Protein AF-A0A840WLD2-F1 (afdb_monomer_lite)

Secondary structure (DSSP, 8-state):
-------GGG-SSPPPPSSHHHHHHHHHHH-STTHHHHHHHHHHHHHHHHHTT-THHHHHHHHHHHHHHHHHTSHHHHHHHHHHHHHHHHS-TTTGGGS-------------------------------------------------

Organism: NCBI:txid179819

pLDDT: mean 74.86, std 21.76, range [37.03, 98.06]

Radius of gyration: 31.03 Å; chains: 1; bounding box: 59×83×50 Å

Sequence (148 aa):
MTLPIIDDADAVIPPPAQRLPELRQAVATVAPSPLSEFFEEIRIAFSRAGEEDSVAAIRVLYRKWAVTVAIERRPATAHQLREAERAVNDEDPVSAVRRSEPPERSCEPRTGRPGVSERHGKHGFDDLPGGLPEEVLPALGTAVTPGG

Foldseek 3Di:
DDDPPPDCVQFQDPQFDLDDVRLLVLCCVQPVPCSVVLVVQVVVLVVVCVVVVHNVSVVVSSVVSSVVSVQSSRVVSVVVVVVVVCVVVVPPPVVVVPVDDDPDPPPDDPDDDDDDDDDDDDDDPDDDDDDDDDDDDDDDDDDDDDDD

Structure (mmCIF, N/CA/C/O backbone):
data_AF-A0A840WLD2-F1
#
_entry.id   AF-A0A840WLD2-F1
#
loop_
_atom_site.group_PDB
_atom_site.id
_atom_site.type_symbol
_atom_site.label_atom_id
_atom_site.label_alt_id
_atom_site.label_comp_id
_atom_site.label_asym_id
_atom_site.label_entity_id
_atom_site.label_seq_id
_atom_site.pdbx_PDB_ins_code
_atom_site.Cartn_x
_atom_site.Cartn_y
_atom_site.Cartn_z
_atom_site.occupancy
_atom_site.B_iso_or_equiv
_atom_site.auth_seq_id
_atom_site.auth_comp_id
_atom_site.auth_asym_id
_atom_site.auth_atom_id
_atom_site.pdbx_PDB_model_num
ATOM 1 N N . MET A 1 1 ? 1.111 12.982 -26.003 1.00 47.56 1 MET A N 1
ATOM 2 C CA . MET A 1 1 ? 1.701 12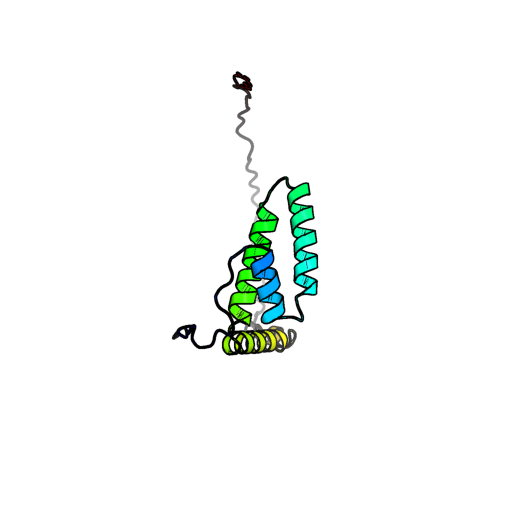.114 -24.966 1.00 47.56 1 MET A CA 1
ATOM 3 C C . MET A 1 1 ? 0.845 10.865 -24.887 1.00 47.56 1 MET A C 1
ATOM 5 O O . MET A 1 1 ? -0.328 10.983 -24.561 1.00 47.56 1 MET A O 1
ATOM 9 N N . THR A 1 2 ? 1.379 9.714 -25.284 1.00 59.41 2 THR A N 1
ATOM 10 C CA . THR A 1 2 ? 0.677 8.432 -25.161 1.00 59.41 2 THR A CA 1
ATOM 11 C C . THR A 1 2 ? 0.903 7.933 -23.744 1.00 59.41 2 THR A C 1
ATOM 13 O O . THR A 1 2 ? 2.046 7.677 -23.375 1.00 59.41 2 THR A O 1
ATOM 16 N N . LEU A 1 3 ? -0.154 7.850 -22.936 1.00 57.47 3 LEU A N 1
ATOM 17 C CA . LEU A 1 3 ? -0.067 7.140 -21.664 1.00 57.47 3 LEU A CA 1
ATOM 18 C C . LEU A 1 3 ? 0.121 5.655 -22.002 1.00 57.47 3 LEU A C 1
ATOM 20 O O . LEU A 1 3 ? -0.695 5.126 -22.764 1.00 57.47 3 LEU A O 1
ATOM 24 N N . PRO A 1 4 ? 1.192 4.997 -21.527 1.00 61.66 4 PRO A N 1
ATOM 25 C CA . PRO A 1 4 ? 1.379 3.579 -21.783 1.00 61.66 4 PRO A CA 1
ATOM 26 C C . PRO A 1 4 ? 0.158 2.831 -21.249 1.00 61.66 4 PRO A C 1
ATOM 28 O O . PRO A 1 4 ? -0.281 3.060 -20.121 1.00 61.66 4 PRO A O 1
ATOM 31 N N . ILE A 1 5 ? -0.414 1.963 -22.083 1.00 62.53 5 ILE A N 1
ATOM 32 C CA . ILE A 1 5 ? -1.418 1.006 -21.628 1.00 62.53 5 ILE A CA 1
ATOM 33 C C . ILE A 1 5 ? -0.704 0.137 -20.594 1.00 62.53 5 ILE A C 1
ATOM 35 O O . ILE A 1 5 ? 0.264 -0.545 -20.922 1.00 62.53 5 ILE A O 1
ATOM 39 N N . ILE A 1 6 ? -1.127 0.238 -19.335 1.00 64.31 6 ILE A N 1
ATOM 40 C CA . ILE A 1 6 ? -0.575 -0.563 -18.245 1.00 64.31 6 ILE A CA 1
ATOM 41 C C . ILE A 1 6 ? -1.103 -1.980 -18.450 1.00 64.31 6 ILE A C 1
ATOM 43 O O . ILE A 1 6 ? -2.249 -2.265 -18.105 1.00 64.31 6 ILE A O 1
ATOM 47 N N . ASP A 1 7 ? -0.295 -2.839 -19.066 1.00 62.25 7 ASP A N 1
ATOM 48 C CA . ASP A 1 7 ? -0.646 -4.241 -19.247 1.00 62.25 7 ASP A CA 1
ATOM 49 C C . ASP A 1 7 ? -0.593 -4.966 -17.890 1.00 62.25 7 ASP A C 1
ATOM 51 O O . ASP A 1 7 ? 0.316 -4.764 -17.077 1.00 62.25 7 ASP A O 1
ATOM 55 N N . ASP A 1 8 ? -1.599 -5.792 -17.613 1.00 69.44 8 ASP A N 1
ATOM 56 C CA . ASP A 1 8 ? -1.594 -6.688 -16.454 1.00 69.44 8 ASP A CA 1
ATOM 57 C C . ASP A 1 8 ? -0.727 -7.934 -16.708 1.00 69.44 8 ASP A C 1
ATOM 59 O O . ASP A 1 8 ? -0.428 -8.652 -15.756 1.00 69.44 8 ASP A O 1
ATOM 63 N N . ALA A 1 9 ? -0.271 -8.165 -17.946 1.00 74.75 9 ALA A N 1
ATOM 64 C CA . ALA A 1 9 ? 0.624 -9.269 -18.301 1.00 74.75 9 ALA A CA 1
ATOM 65 C C . ALA A 1 9 ? 1.940 -9.280 -17.499 1.00 74.75 9 ALA A C 1
ATOM 67 O O . ALA A 1 9 ? 2.455 -10.354 -17.194 1.00 74.75 9 ALA A O 1
ATOM 68 N N . ASP A 1 10 ? 2.443 -8.107 -17.101 1.00 82.31 10 ASP A N 1
ATOM 69 C CA . ASP A 1 10 ? 3.686 -7.970 -16.326 1.00 82.31 10 ASP A CA 1
ATOM 70 C C . ASP A 1 10 ? 3.467 -8.002 -14.799 1.00 82.31 10 ASP A C 1
ATOM 72 O O . ASP A 1 10 ? 4.405 -7.786 -14.023 1.00 82.31 10 ASP A O 1
ATOM 76 N N . ALA A 1 11 ? 2.236 -8.232 -14.328 1.00 88.88 11 ALA A N 1
ATOM 77 C CA . ALA A 1 11 ? 1.941 -8.272 -12.900 1.00 88.88 11 ALA A CA 1
ATOM 78 C C . ALA A 1 11 ? 2.363 -9.611 -12.264 1.00 88.88 11 ALA A C 1
ATOM 80 O O . ALA A 1 11 ? 1.856 -10.672 -12.620 1.00 88.88 11 ALA A O 1
ATOM 81 N N . VAL A 1 12 ? 3.232 -9.567 -11.247 1.00 93.12 12 VAL A N 1
ATOM 82 C CA . VAL A 1 12 ? 3.737 -10.777 -10.559 1.00 93.12 12 VAL A CA 1
ATOM 83 C C . VAL A 1 12 ? 2.724 -11.416 -9.604 1.00 93.12 12 VAL A C 1
ATOM 85 O O . VAL A 1 12 ? 2.840 -12.592 -9.269 1.00 93.12 12 VAL A O 1
ATOM 88 N N . ILE A 1 13 ? 1.729 -10.648 -9.153 1.00 93.56 13 ILE A N 1
ATOM 89 C CA . ILE A 1 13 ? 0.604 -11.120 -8.337 1.00 93.56 13 ILE A CA 1
ATOM 90 C C . ILE A 1 13 ? -0.699 -10.464 -8.812 1.00 93.56 13 ILE A C 1
ATOM 92 O O . ILE A 1 13 ? -0.666 -9.329 -9.308 1.00 93.56 13 ILE A O 1
ATOM 96 N N . PRO A 1 14 ? -1.861 -11.118 -8.623 1.00 92.38 14 PRO A N 1
ATOM 97 C CA . PRO A 1 14 ? -3.144 -10.480 -8.881 1.00 92.38 14 PRO A CA 1
ATOM 98 C C . PRO A 1 14 ? -3.369 -9.276 -7.947 1.00 92.38 14 PRO A C 1
ATOM 100 O O . PRO A 1 14 ? -2.741 -9.174 -6.888 1.00 92.38 14 PRO A O 1
ATOM 103 N N . PRO A 1 15 ? -4.295 -8.364 -8.297 1.00 92.25 15 PRO A N 1
ATOM 104 C CA . PRO A 1 15 ? -4.720 -7.304 -7.392 1.00 92.25 15 PRO A CA 1
ATOM 105 C C . PRO A 1 15 ? -5.170 -7.865 -6.035 1.00 92.25 15 PRO A C 1
ATOM 107 O O . PRO A 1 15 ? -6.105 -8.670 -6.000 1.00 92.25 15 PRO A O 1
ATOM 110 N N . PRO A 1 16 ? -4.554 -7.450 -4.911 1.00 92.06 16 PRO A N 1
ATOM 111 C CA . PRO A 1 16 ? -5.006 -7.892 -3.602 1.00 92.06 16 PRO A CA 1
ATOM 112 C C . PRO A 1 16 ? -6.323 -7.208 -3.228 1.00 92.06 16 PRO A C 1
ATOM 114 O O . PRO A 1 16 ? -6.603 -6.075 -3.632 1.00 92.06 16 PRO A O 1
ATOM 117 N N . ALA A 1 17 ? -7.108 -7.866 -2.376 1.00 92.75 17 ALA A N 1
ATOM 118 C CA . ALA A 1 17 ? -8.199 -7.189 -1.690 1.00 92.75 17 ALA A CA 1
ATOM 119 C C . ALA A 1 17 ? -7.628 -6.106 -0.758 1.00 92.75 17 ALA A C 1
ATOM 121 O O . ALA A 1 17 ? -6.597 -6.309 -0.120 1.00 92.75 17 ALA A O 1
ATOM 122 N N . GLN A 1 18 ? -8.321 -4.972 -0.625 1.00 91.31 18 GLN A N 1
ATOM 123 C CA . GLN A 1 18 ? -7.932 -3.888 0.289 1.00 91.31 18 GLN A CA 1
ATOM 124 C C . GLN A 1 18 ? -8.337 -4.209 1.736 1.00 91.31 18 GLN A C 1
ATOM 126 O O . GLN A 1 18 ? -9.139 -3.517 2.360 1.00 91.31 18 GLN A O 1
ATOM 131 N N . ARG A 1 19 ? -7.810 -5.323 2.241 1.00 91.00 19 ARG A N 1
ATOM 132 C CA . ARG A 1 19 ? -8.003 -5.851 3.589 1.00 91.00 19 ARG A CA 1
ATOM 133 C C . ARG A 1 19 ? -6.632 -6.197 4.165 1.00 91.00 19 ARG A C 1
ATOM 135 O O . ARG A 1 19 ? -5.701 -6.518 3.430 1.00 91.00 19 ARG A O 1
ATOM 142 N N . LEU A 1 20 ? -6.502 -6.085 5.485 1.00 91.94 20 LEU A N 1
ATOM 143 C CA . LEU A 1 20 ? -5.209 -6.165 6.164 1.00 91.94 20 LEU A CA 1
ATOM 144 C C . LEU A 1 20 ? -4.393 -7.437 5.848 1.00 91.94 20 LEU A C 1
ATOM 146 O O . LEU A 1 20 ? -3.221 -7.287 5.497 1.00 91.94 20 LEU A O 1
ATOM 150 N N . PRO A 1 21 ? -4.939 -8.668 5.958 1.00 94.75 21 PRO A N 1
ATOM 151 C CA . PRO A 1 21 ? -4.125 -9.860 5.743 1.00 94.75 21 PRO A CA 1
ATOM 152 C C . PRO A 1 21 ? -3.678 -10.005 4.283 1.00 94.75 21 PRO A C 1
ATOM 154 O O . PRO A 1 21 ? -2.519 -10.347 4.046 1.00 94.75 21 PRO A O 1
ATOM 157 N N . GLU A 1 22 ? -4.541 -9.678 3.319 1.00 95.81 22 GLU A N 1
ATOM 158 C CA . GLU A 1 22 ? -4.220 -9.713 1.889 1.00 95.81 22 GLU A CA 1
ATOM 159 C C . GLU A 1 22 ? -3.176 -8.663 1.511 1.00 95.81 22 GLU A C 1
ATOM 161 O O . GLU A 1 22 ? -2.220 -8.981 0.808 1.00 95.81 22 GLU A O 1
ATOM 166 N N . LEU A 1 23 ? -3.313 -7.430 2.011 1.00 95.56 23 LEU A N 1
ATOM 167 C CA . LEU A 1 23 ? -2.323 -6.376 1.781 1.00 95.56 23 LEU A CA 1
ATOM 168 C C . LEU A 1 23 ? -0.972 -6.744 2.390 1.00 95.56 23 LEU A C 1
ATOM 170 O O . LEU A 1 23 ? 0.044 -6.620 1.716 1.00 95.56 23 LEU A O 1
ATOM 174 N N . ARG A 1 24 ? -0.948 -7.265 3.622 1.00 95.94 24 ARG A N 1
ATOM 175 C CA . ARG A 1 24 ? 0.293 -7.705 4.275 1.00 95.94 24 ARG A CA 1
ATOM 176 C C . ARG A 1 24 ? 1.011 -8.778 3.461 1.00 95.94 24 ARG A C 1
ATOM 178 O O . ARG A 1 24 ? 2.220 -8.695 3.265 1.00 95.94 24 ARG A O 1
ATOM 185 N N . GLN A 1 25 ? 0.272 -9.787 3.002 1.00 96.50 25 GLN A N 1
ATOM 186 C CA . GLN A 1 25 ? 0.831 -10.857 2.180 1.00 96.50 25 GLN A CA 1
ATOM 187 C C . GLN A 1 25 ? 1.357 -10.316 0.849 1.00 96.50 25 GLN A C 1
ATOM 189 O O . GLN A 1 25 ? 2.451 -10.687 0.425 1.00 96.50 25 GLN A O 1
ATOM 194 N N . ALA A 1 26 ? 0.607 -9.420 0.208 1.00 96.75 26 ALA A N 1
ATOM 195 C CA . ALA A 1 26 ? 1.019 -8.812 -1.044 1.00 96.75 26 ALA A CA 1
ATOM 196 C C . ALA A 1 26 ? 2.302 -7.985 -0.875 1.00 96.75 26 ALA A C 1
ATOM 198 O O . ALA A 1 26 ? 3.244 -8.199 -1.631 1.00 96.75 26 ALA A O 1
ATOM 199 N N . VAL A 1 27 ? 2.388 -7.133 0.156 1.00 95.88 27 VAL A N 1
ATOM 200 C CA . VAL A 1 27 ? 3.599 -6.355 0.483 1.00 95.88 27 VAL A CA 1
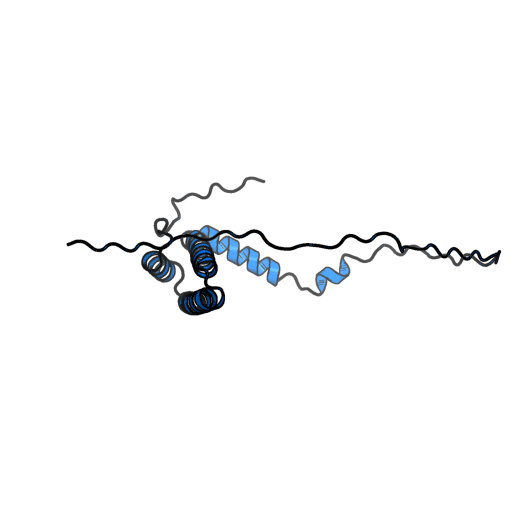ATOM 201 C C . VAL A 1 27 ? 4.789 -7.280 0.725 1.00 95.88 27 VAL A C 1
ATOM 203 O O . VAL A 1 27 ? 5.831 -7.094 0.109 1.00 95.88 27 VAL A O 1
ATOM 206 N N . ALA A 1 28 ? 4.625 -8.332 1.531 1.00 96.06 28 ALA A N 1
ATOM 207 C CA . ALA A 1 28 ? 5.690 -9.307 1.772 1.00 96.06 28 ALA A CA 1
ATOM 208 C C . ALA A 1 28 ? 6.171 -10.015 0.489 1.00 96.06 28 ALA A C 1
ATOM 210 O O . ALA A 1 28 ? 7.316 -10.454 0.430 1.00 96.06 28 ALA A O 1
ATOM 211 N N . THR A 1 29 ? 5.307 -10.118 -0.526 1.00 95.38 29 THR A N 1
ATOM 212 C CA . THR A 1 29 ? 5.619 -10.771 -1.803 1.00 95.38 29 THR A CA 1
ATOM 213 C C . THR A 1 29 ? 6.319 -9.827 -2.781 1.00 95.38 29 THR A C 1
ATOM 215 O O . THR A 1 29 ? 7.302 -10.222 -3.398 1.00 95.38 29 THR A O 1
ATOM 218 N N . VAL A 1 30 ? 5.825 -8.593 -2.941 1.00 94.31 30 VAL A N 1
ATOM 219 C CA . VAL A 1 30 ? 6.311 -7.670 -3.988 1.00 94.31 30 VAL A CA 1
ATOM 220 C C . VAL A 1 30 ? 7.377 -6.696 -3.498 1.00 94.31 30 VAL A C 1
ATOM 222 O O . VAL A 1 30 ? 8.206 -6.253 -4.283 1.00 94.31 30 VAL A O 1
ATOM 225 N N . ALA A 1 31 ? 7.372 -6.356 -2.209 1.00 88.12 31 ALA A N 1
ATOM 226 C CA . ALA A 1 31 ? 8.242 -5.337 -1.637 1.00 88.12 31 ALA A CA 1
ATOM 227 C C . ALA A 1 31 ? 8.563 -5.667 -0.165 1.00 88.12 31 ALA A C 1
ATOM 229 O O . ALA A 1 31 ? 7.993 -5.073 0.752 1.00 88.12 31 ALA A O 1
ATOM 230 N N . PRO A 1 32 ? 9.493 -6.605 0.095 1.00 89.19 32 PRO A N 1
ATOM 231 C CA . PRO A 1 32 ? 9.812 -7.022 1.460 1.00 89.19 32 PRO A CA 1
ATOM 232 C C . PRO A 1 32 ? 10.551 -5.942 2.266 1.00 89.19 32 PRO A C 1
ATOM 234 O O . PRO A 1 32 ? 10.413 -5.897 3.484 1.00 89.19 32 PRO A O 1
ATOM 237 N N . SER A 1 33 ? 11.308 -5.053 1.610 1.00 89.81 33 SER A N 1
ATOM 238 C CA . SER A 1 33 ? 12.040 -3.967 2.282 1.00 89.81 33 SER A CA 1
ATOM 239 C C . SER A 1 33 ? 11.124 -2.999 3.056 1.00 89.81 33 SER A C 1
ATOM 241 O O . SER A 1 33 ? 11.409 -2.743 4.224 1.00 89.81 33 SER A O 1
ATOM 243 N N . PRO A 1 34 ? 10.018 -2.483 2.482 1.00 89.56 34 PRO A N 1
ATOM 244 C CA . PRO A 1 34 ? 9.079 -1.615 3.203 1.00 89.56 34 PRO A CA 1
ATOM 245 C C . PRO A 1 34 ? 8.092 -2.363 4.125 1.00 89.56 34 PRO A C 1
ATOM 247 O O . PRO A 1 34 ? 7.176 -1.753 4.674 1.00 89.56 34 PRO A O 1
ATOM 250 N N . LEU A 1 35 ? 8.242 -3.676 4.345 1.00 93.06 35 LEU A N 1
ATOM 251 C CA . LEU A 1 35 ? 7.311 -4.435 5.191 1.00 93.06 35 LEU A CA 1
ATOM 252 C C . LEU A 1 35 ? 7.330 -3.979 6.662 1.00 93.06 35 LEU A C 1
ATOM 254 O O . LEU A 1 35 ? 6.298 -4.022 7.328 1.00 93.06 35 LEU A O 1
ATOM 258 N N . SER A 1 36 ? 8.474 -3.532 7.183 1.00 94.38 36 SER A N 1
ATOM 259 C CA . SER A 1 36 ? 8.555 -2.955 8.533 1.00 94.38 36 SER A CA 1
ATOM 260 C C . SER A 1 36 ? 7.817 -1.618 8.628 1.00 94.38 36 SER A C 1
ATOM 262 O O . SER A 1 36 ? 7.062 -1.406 9.575 1.00 94.38 36 SER A O 1
ATOM 264 N N . GLU A 1 37 ? 7.966 -0.754 7.619 1.00 96.31 37 GLU A N 1
ATOM 265 C CA . GLU A 1 37 ? 7.233 0.513 7.509 1.00 96.31 37 GLU A CA 1
ATOM 266 C C . GLU A 1 37 ? 5.720 0.268 7.501 1.00 96.31 37 GLU A C 1
ATOM 268 O O . GLU A 1 37 ? 4.986 0.931 8.229 1.00 96.31 37 GLU A O 1
ATOM 273 N N . PHE A 1 38 ? 5.250 -0.751 6.773 1.00 96.25 38 PHE A N 1
ATOM 274 C CA . PHE A 1 38 ? 3.839 -1.143 6.767 1.00 96.25 38 PHE A CA 1
ATOM 275 C C . PHE A 1 38 ? 3.290 -1.406 8.175 1.00 96.25 38 PHE A C 1
ATOM 277 O O . PHE A 1 38 ? 2.199 -0.941 8.510 1.00 96.25 38 PHE A O 1
ATOM 284 N N . PHE A 1 39 ? 4.037 -2.118 9.023 1.00 95.69 39 PHE A N 1
ATOM 285 C CA . PHE A 1 39 ? 3.609 -2.389 10.398 1.00 95.69 39 PHE A CA 1
ATOM 286 C C . PHE A 1 39 ? 3.617 -1.146 11.287 1.00 95.69 39 PHE A C 1
ATOM 288 O O . PHE A 1 39 ? 2.702 -0.977 12.098 1.00 95.69 39 PHE A O 1
ATOM 295 N N . GLU A 1 40 ? 4.593 -0.255 11.122 1.00 97.44 40 GLU A N 1
ATOM 296 C CA . GLU A 1 40 ? 4.602 1.008 11.861 1.00 97.44 40 GLU A CA 1
ATOM 297 C C . GLU A 1 40 ? 3.430 1.905 11.464 1.00 97.44 40 GLU A C 1
ATOM 299 O O . GLU A 1 40 ? 2.751 2.458 12.331 1.00 97.44 40 GLU A O 1
ATOM 304 N N . GLU A 1 41 ? 3.111 1.996 10.175 1.00 97.44 41 GLU A N 1
ATOM 305 C CA . GLU A 1 41 ? 1.977 2.800 9.724 1.00 97.44 41 GLU A CA 1
ATOM 306 C C . GLU A 1 41 ? 0.629 2.230 10.155 1.00 97.44 41 GLU A C 1
ATOM 308 O O . GLU A 1 41 ? -0.283 3.001 10.458 1.00 97.44 41 GLU A O 1
ATOM 313 N N . ILE A 1 42 ? 0.499 0.901 10.251 1.00 96.88 42 ILE A N 1
ATOM 314 C CA . ILE A 1 42 ? -0.65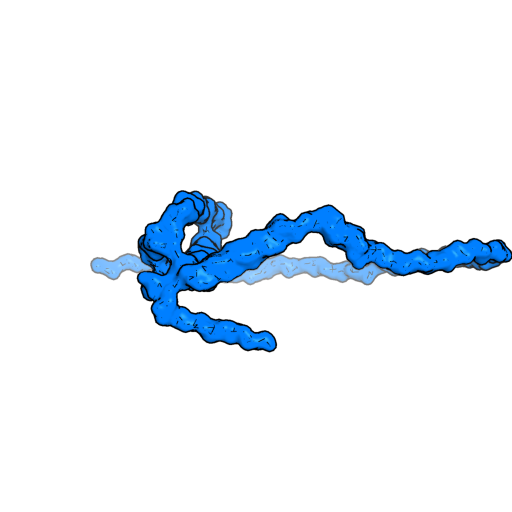9 0.273 10.898 1.00 96.88 42 ILE A CA 1
ATOM 315 C C . ILE A 1 42 ? -0.804 0.820 12.313 1.00 96.88 42 ILE A C 1
ATOM 317 O O . ILE A 1 42 ? -1.868 1.324 12.669 1.00 96.88 42 ILE A O 1
ATOM 321 N N . ARG A 1 43 ? 0.262 0.760 13.113 1.00 97.56 43 ARG A N 1
ATOM 322 C CA . ARG A 1 43 ? 0.229 1.201 14.509 1.00 97.56 43 ARG A CA 1
ATOM 323 C C . ARG A 1 43 ? -0.160 2.678 14.619 1.00 97.56 43 ARG A C 1
ATOM 325 O O . ARG A 1 43 ? -1.047 3.006 15.400 1.00 97.56 43 ARG A O 1
ATOM 332 N N . ILE A 1 44 ? 0.424 3.538 13.783 1.00 98.06 44 ILE A N 1
ATOM 333 C CA . ILE A 1 44 ? 0.095 4.971 13.716 1.00 98.06 44 ILE A CA 1
ATOM 334 C C . ILE A 1 44 ? -1.375 5.187 13.338 1.00 98.06 44 ILE A C 1
ATOM 336 O O . ILE A 1 44 ? -2.062 5.985 13.973 1.00 98.06 44 ILE A O 1
ATOM 340 N N . ALA A 1 45 ? -1.876 4.481 12.324 1.00 97.50 45 ALA A N 1
ATOM 341 C CA . ALA A 1 45 ? -3.255 4.625 11.872 1.00 97.50 45 ALA A CA 1
ATOM 342 C C . ALA A 1 45 ? -4.264 4.179 12.938 1.00 97.50 45 ALA A C 1
ATOM 344 O O . ALA A 1 45 ? -5.301 4.821 13.089 1.00 97.50 45 ALA A O 1
ATOM 345 N N . PHE A 1 46 ? -3.962 3.117 13.688 1.00 97.25 46 PHE A N 1
ATOM 346 C CA . PHE A 1 46 ? -4.798 2.669 14.803 1.00 97.25 46 PHE A CA 1
ATOM 347 C C . PHE A 1 46 ? -4.787 3.659 15.971 1.00 97.25 46 PHE A C 1
ATOM 349 O O . PHE A 1 46 ? -5.853 3.940 16.514 1.00 97.25 46 PHE A O 1
ATOM 356 N N . SER A 1 47 ? -3.629 4.225 16.327 1.00 98.06 47 SER A N 1
ATOM 357 C CA . SER A 1 47 ? -3.554 5.282 17.346 1.00 98.06 47 SER A CA 1
ATOM 358 C C . SER A 1 47 ? -4.398 6.495 16.955 1.00 98.06 47 SER A C 1
ATOM 360 O O . SER A 1 47 ? -5.270 6.894 17.721 1.00 98.06 47 SER A O 1
ATOM 362 N N . ARG A 1 48 ? -4.233 7.003 15.726 1.00 97.88 48 ARG A N 1
ATOM 363 C CA . ARG A 1 48 ? -5.034 8.128 15.215 1.00 97.88 48 ARG A CA 1
ATOM 364 C C . ARG A 1 48 ? -6.521 7.820 15.175 1.00 97.88 48 ARG A C 1
ATOM 366 O O . ARG A 1 48 ? -7.326 8.667 15.526 1.00 97.88 48 ARG A O 1
ATOM 373 N N . ALA A 1 49 ? -6.891 6.604 14.783 1.00 97.50 49 ALA A N 1
ATOM 374 C CA . ALA A 1 49 ? -8.292 6.215 14.757 1.00 97.50 49 ALA A CA 1
ATOM 375 C C . ALA A 1 49 ? -8.937 6.249 16.149 1.00 97.50 49 ALA A C 1
ATOM 377 O O . ALA A 1 49 ? -10.105 6.605 16.256 1.00 97.50 49 ALA A O 1
ATOM 378 N N . GLY A 1 50 ? -8.182 5.902 17.197 1.00 97.31 50 GLY A N 1
ATOM 379 C CA . GLY A 1 50 ? -8.634 6.034 18.582 1.00 97.31 50 GLY A CA 1
ATOM 380 C C . GLY A 1 50 ? -8.682 7.486 19.063 1.00 97.31 50 GLY A C 1
ATOM 381 O O . GLY A 1 50 ? -9.636 7.868 19.728 1.00 97.31 50 GLY A O 1
ATOM 382 N N . GLU A 1 51 ? -7.682 8.298 18.713 1.00 98.00 51 GLU A N 1
ATOM 383 C CA . GLU A 1 51 ? -7.614 9.723 19.079 1.00 98.00 51 GLU A CA 1
ATOM 384 C C . GLU A 1 51 ? -8.719 10.559 18.416 1.00 98.00 51 GLU A C 1
ATOM 386 O O . GLU A 1 51 ? -9.289 11.448 19.042 1.00 98.00 51 GLU A O 1
ATOM 391 N N . GLU A 1 52 ? -9.027 10.268 17.153 1.00 97.38 52 GLU A N 1
ATOM 392 C CA . GLU A 1 52 ? -10.009 10.988 16.336 1.00 97.38 52 GLU A CA 1
ATOM 393 C C . GLU A 1 52 ? -11.412 10.354 16.382 1.00 97.38 52 GLU A C 1
ATOM 395 O O . GLU A 1 52 ? -12.322 10.863 15.729 1.00 97.38 52 GLU A O 1
ATOM 400 N N . ASP A 1 53 ? -11.574 9.226 17.086 1.00 96.44 53 ASP A N 1
ATOM 401 C CA . ASP A 1 53 ? -12.771 8.365 17.067 1.00 96.44 53 ASP A CA 1
ATOM 402 C C . ASP A 1 53 ? -13.286 8.097 15.635 1.00 96.44 53 ASP A C 1
ATOM 404 O O . ASP A 1 53 ? -14.463 8.234 15.296 1.00 96.44 53 ASP A O 1
ATOM 408 N N . SER A 1 54 ? -12.357 7.777 14.729 1.00 97.12 54 SER A N 1
ATOM 409 C CA . SER A 1 54 ? -12.619 7.732 13.292 1.00 97.12 54 SER A CA 1
ATOM 410 C C . SER A 1 54 ? -11.794 6.675 12.572 1.00 97.12 54 SER A C 1
ATOM 412 O O . SER A 1 54 ? -10.571 6.623 12.640 1.00 97.12 54 SER A O 1
ATOM 414 N N . VAL A 1 55 ? -12.451 5.871 11.735 1.00 96.31 55 VAL A N 1
ATOM 415 C CA . VAL A 1 55 ? -11.772 4.865 10.896 1.00 96.31 55 VAL A CA 1
ATOM 416 C C . VAL A 1 55 ? -11.094 5.457 9.650 1.00 96.31 55 VAL A C 1
ATOM 418 O O . VAL A 1 55 ? -10.596 4.712 8.800 1.00 96.31 55 VAL A O 1
ATOM 421 N N . ALA A 1 56 ? -11.087 6.784 9.490 1.00 96.94 56 ALA A N 1
ATOM 422 C CA . ALA A 1 56 ? -10.532 7.454 8.316 1.00 96.94 56 ALA A CA 1
ATOM 423 C C . ALA A 1 56 ? -9.035 7.161 8.131 1.00 96.94 56 ALA A C 1
ATOM 425 O O . ALA A 1 56 ? -8.626 6.788 7.028 1.00 96.94 56 ALA A O 1
ATOM 426 N N . ALA A 1 57 ? -8.241 7.234 9.203 1.00 95.69 57 ALA A N 1
ATOM 427 C CA . ALA A 1 57 ? -6.803 6.959 9.162 1.00 95.69 57 ALA A CA 1
ATOM 428 C C . ALA A 1 57 ? -6.492 5.537 8.653 1.00 95.69 57 ALA A C 1
ATOM 430 O O . ALA A 1 57 ? -5.616 5.351 7.807 1.00 95.69 57 ALA A O 1
ATOM 431 N N . ILE A 1 58 ? -7.275 4.539 9.079 1.00 95.94 58 ILE A N 1
ATOM 432 C CA . ILE A 1 58 ? -7.140 3.142 8.631 1.00 95.94 58 ILE A CA 1
ATOM 433 C C . ILE A 1 58 ? -7.487 3.003 7.140 1.00 95.94 58 ILE A C 1
ATOM 435 O O . ILE A 1 58 ? -6.807 2.298 6.394 1.00 95.94 58 ILE A O 1
ATOM 439 N N . ARG A 1 59 ? -8.525 3.702 6.661 1.00 95.81 59 ARG A N 1
ATOM 440 C CA . ARG A 1 59 ? -8.890 3.684 5.233 1.00 95.81 59 ARG A CA 1
ATOM 441 C C . ARG A 1 59 ? -7.809 4.318 4.361 1.00 95.81 59 ARG A C 1
ATOM 443 O O . ARG A 1 59 ? -7.533 3.809 3.276 1.00 95.81 59 ARG A O 1
ATOM 450 N N . VAL A 1 60 ? -7.206 5.415 4.819 1.00 95.88 60 VAL A N 1
ATOM 451 C CA . VAL A 1 60 ? -6.096 6.081 4.120 1.00 95.88 60 VAL A CA 1
ATOM 452 C C . VAL A 1 60 ? -4.881 5.161 4.048 1.00 95.88 60 VAL A C 1
ATOM 454 O O . VAL A 1 60 ? -4.331 4.989 2.961 1.00 95.88 60 VAL A O 1
ATOM 457 N N . LEU A 1 61 ? -4.530 4.502 5.155 1.00 96.31 61 LEU A N 1
ATOM 458 C CA . LEU A 1 61 ? -3.473 3.492 5.198 1.00 96.31 61 LEU A CA 1
ATOM 459 C C . LEU A 1 61 ? -3.680 2.412 4.124 1.00 96.31 61 LEU A C 1
ATOM 461 O O . LEU A 1 61 ? -2.790 2.174 3.310 1.00 96.31 61 LEU A O 1
ATOM 465 N N . TYR A 1 62 ? -4.857 1.776 4.073 1.00 95.62 62 TYR A N 1
ATOM 466 C CA . TYR A 1 62 ? -5.110 0.710 3.094 1.00 95.62 62 TYR A CA 1
ATOM 467 C C . TYR A 1 62 ? -5.017 1.200 1.653 1.00 95.62 62 TYR A C 1
ATOM 469 O O . TYR A 1 62 ? -4.497 0.486 0.799 1.00 95.62 62 TYR A O 1
ATOM 477 N N . ARG A 1 63 ? -5.477 2.423 1.373 1.00 96.00 63 ARG A N 1
ATOM 478 C CA . ARG A 1 63 ? -5.361 3.021 0.037 1.00 96.00 63 ARG A CA 1
ATOM 479 C C . ARG A 1 63 ? -3.909 3.290 -0.337 1.00 96.00 63 ARG A C 1
ATOM 481 O O . ARG A 1 63 ? -3.520 2.921 -1.441 1.00 96.00 63 ARG A O 1
ATOM 488 N N . LYS A 1 64 ? -3.117 3.872 0.572 1.00 96.06 64 LYS A N 1
ATOM 489 C CA . LYS A 1 64 ? -1.681 4.115 0.359 1.00 96.06 64 LYS A CA 1
ATOM 490 C C . LYS A 1 64 ? -0.981 2.814 -0.033 1.00 96.06 64 LYS A C 1
ATOM 492 O O . LYS A 1 64 ? -0.385 2.732 -1.100 1.00 96.06 64 LYS A O 1
ATOM 497 N N . TRP A 1 65 ? -1.135 1.771 0.777 1.00 97.00 65 TRP A N 1
ATOM 498 C CA . TRP A 1 65 ? -0.455 0.498 0.536 1.00 97.00 65 TRP A CA 1
ATOM 499 C C . TRP A 1 65 ? -1.002 -0.278 -0.659 1.00 97.00 65 TRP A C 1
ATOM 501 O O . TRP A 1 65 ? -0.238 -0.955 -1.342 1.00 97.00 65 TRP A O 1
ATOM 511 N N . ALA A 1 66 ? -2.291 -0.145 -0.979 1.00 95.75 66 ALA A N 1
ATOM 512 C CA . ALA A 1 66 ? -2.835 -0.700 -2.213 1.00 95.75 66 ALA A CA 1
ATOM 513 C C . ALA A 1 66 ? -2.187 -0.074 -3.459 1.00 95.75 66 ALA A C 1
ATOM 515 O O . ALA A 1 66 ? -1.923 -0.793 -4.421 1.00 95.75 66 ALA A O 1
ATOM 516 N N . VAL A 1 67 ? -1.899 1.233 -3.439 1.00 95.25 67 VAL A N 1
ATOM 517 C CA . VAL A 1 67 ? -1.171 1.913 -4.523 1.00 95.25 67 VAL A CA 1
ATOM 518 C C . VAL A 1 67 ? 0.272 1.423 -4.593 1.00 95.25 67 VAL A C 1
ATOM 520 O O . VAL A 1 67 ? 0.712 1.031 -5.671 1.00 95.25 67 VAL A O 1
ATOM 523 N N . THR A 1 68 ? 0.976 1.356 -3.459 1.00 95.56 68 THR A N 1
ATOM 524 C CA . THR A 1 68 ? 2.347 0.822 -3.405 1.00 95.56 68 THR A CA 1
ATOM 525 C C . THR A 1 68 ? 2.415 -0.578 -4.009 1.00 95.56 68 THR A C 1
ATOM 527 O O . THR A 1 68 ? 3.224 -0.832 -4.895 1.00 95.56 68 THR A O 1
ATOM 530 N N . VAL A 1 69 ? 1.510 -1.479 -3.614 1.00 96.06 69 VAL A N 1
ATOM 531 C CA . VAL A 1 69 ? 1.448 -2.835 -4.177 1.00 96.06 69 VAL A CA 1
ATOM 532 C C . VAL A 1 69 ? 1.078 -2.823 -5.661 1.00 96.06 69 VAL A C 1
ATOM 534 O O . VAL A 1 69 ? 1.615 -3.618 -6.426 1.00 96.06 69 VAL A O 1
ATOM 537 N N . ALA A 1 70 ? 0.173 -1.947 -6.103 1.00 94.19 70 ALA A N 1
ATOM 538 C CA . ALA A 1 70 ? -0.197 -1.855 -7.515 1.00 94.19 70 ALA A CA 1
ATOM 539 C C . ALA A 1 70 ? 0.983 -1.442 -8.413 1.00 94.19 70 ALA A C 1
ATOM 541 O O . ALA A 1 70 ? 1.042 -1.884 -9.563 1.00 94.19 70 ALA A O 1
ATOM 542 N N . ILE A 1 71 ? 1.905 -0.632 -7.891 1.00 94.12 71 ILE A N 1
ATOM 543 C CA . ILE A 1 71 ? 3.147 -0.245 -8.569 1.00 94.12 71 ILE A CA 1
ATOM 544 C C . ILE A 1 71 ? 4.161 -1.389 -8.492 1.00 94.12 71 ILE A C 1
ATOM 546 O O . ILE A 1 71 ? 4.605 -1.880 -9.524 1.00 94.12 71 ILE A O 1
ATOM 550 N N . GLU A 1 72 ? 4.480 -1.860 -7.286 1.00 94.81 72 GLU A N 1
ATOM 551 C CA . GLU A 1 72 ? 5.540 -2.852 -7.050 1.00 94.81 72 GLU A CA 1
ATOM 552 C C . GLU A 1 72 ? 5.222 -4.227 -7.650 1.00 94.81 72 GLU A C 1
ATOM 554 O O . GLU A 1 72 ? 6.127 -4.946 -8.067 1.00 94.81 72 GLU A O 1
ATOM 559 N N . ARG A 1 73 ? 3.939 -4.590 -7.799 1.00 94.50 73 ARG A N 1
ATOM 560 C CA . ARG A 1 73 ? 3.568 -5.823 -8.511 1.00 94.50 73 ARG A CA 1
ATOM 561 C C . ARG A 1 73 ? 3.936 -5.789 -9.999 1.00 94.50 73 ARG A C 1
ATOM 563 O O . ARG A 1 73 ? 3.844 -6.829 -10.637 1.00 94.50 73 ARG A O 1
ATOM 570 N N . ARG A 1 74 ? 4.283 -4.625 -10.564 1.00 94.06 74 ARG A N 1
ATOM 571 C CA . ARG A 1 74 ? 4.684 -4.440 -11.967 1.00 94.06 74 ARG A CA 1
ATOM 572 C C . ARG A 1 74 ? 6.124 -3.922 -12.022 1.00 94.06 74 ARG A C 1
ATOM 574 O O . ARG A 1 74 ? 6.337 -2.709 -11.948 1.00 94.06 74 ARG A O 1
ATOM 581 N N . PRO A 1 75 ? 7.124 -4.806 -12.190 1.00 91.88 75 PRO A N 1
ATOM 582 C CA . PRO A 1 75 ? 8.534 -4.432 -12.088 1.00 91.88 75 PRO A CA 1
ATOM 583 C C . PRO A 1 75 ? 8.954 -3.297 -13.031 1.00 91.88 75 PRO A C 1
ATOM 585 O O . PRO A 1 75 ? 9.727 -2.429 -12.632 1.00 91.88 75 PRO A O 1
ATOM 588 N N . ALA A 1 76 ? 8.411 -3.254 -14.253 1.00 91.12 76 ALA A N 1
ATOM 589 C CA . ALA A 1 76 ? 8.690 -2.184 -15.212 1.00 91.12 76 ALA A CA 1
ATOM 590 C C . ALA A 1 76 ? 8.199 -0.811 -14.716 1.00 91.12 76 ALA A C 1
ATOM 592 O O . ALA A 1 76 ? 8.928 0.176 -14.798 1.00 91.12 76 ALA A O 1
ATOM 593 N N . THR A 1 77 ? 6.991 -0.748 -14.147 1.00 92.56 77 THR A N 1
ATOM 594 C CA . THR A 1 77 ? 6.440 0.482 -13.559 1.00 92.56 77 THR A CA 1
ATOM 595 C C . THR A 1 77 ? 7.237 0.913 -12.329 1.00 92.56 77 THR A C 1
ATOM 597 O O . THR A 1 77 ? 7.565 2.089 -12.196 1.00 92.56 77 THR A O 1
ATOM 600 N N . ALA A 1 78 ? 7.595 -0.030 -11.454 1.00 93.31 78 ALA A N 1
ATOM 601 C CA . ALA A 1 78 ? 8.419 0.253 -10.281 1.00 93.31 78 ALA A CA 1
ATOM 602 C C . ALA A 1 78 ? 9.815 0.779 -10.666 1.00 93.31 78 ALA A C 1
ATOM 604 O O . ALA A 1 78 ? 10.320 1.706 -10.036 1.00 93.31 78 ALA A O 1
ATOM 605 N N . HIS A 1 79 ? 10.426 0.237 -11.725 1.00 92.44 79 HIS A N 1
ATOM 606 C CA . HIS A 1 79 ? 11.702 0.727 -12.248 1.00 92.44 79 HIS A CA 1
ATOM 607 C C . HIS A 1 79 ? 11.597 2.167 -12.754 1.00 92.44 79 HIS A C 1
ATOM 609 O O . HIS A 1 79 ? 12.369 3.019 -12.324 1.00 92.44 79 HIS A O 1
ATOM 615 N N . GLN A 1 80 ? 10.604 2.451 -13.603 1.00 92.81 80 GLN A N 1
ATOM 616 C CA . GLN A 1 80 ? 10.374 3.795 -14.142 1.00 92.81 80 GLN A CA 1
ATOM 617 C C . GLN A 1 80 ? 10.125 4.824 -13.035 1.00 92.81 80 GLN A C 1
ATOM 619 O O . GLN A 1 80 ? 10.635 5.940 -13.112 1.00 92.81 80 GLN A O 1
ATOM 624 N N . LEU A 1 81 ? 9.379 4.451 -11.988 1.00 92.44 81 LEU A N 1
ATOM 625 C CA . LEU A 1 81 ? 9.175 5.315 -10.827 1.00 92.44 81 LEU A CA 1
ATOM 626 C C . LEU A 1 81 ? 10.504 5.635 -10.135 1.00 92.44 81 LEU A C 1
ATOM 628 O O . LEU A 1 81 ? 10.803 6.804 -9.920 1.00 92.44 81 LEU A O 1
ATOM 632 N N . ARG A 1 82 ? 11.329 4.622 -9.847 1.00 92.12 82 ARG A N 1
ATOM 633 C CA . ARG A 1 82 ? 12.631 4.821 -9.187 1.00 92.12 82 ARG A CA 1
ATOM 634 C C . ARG A 1 82 ? 13.591 5.654 -10.034 1.00 92.12 82 ARG A C 1
ATOM 636 O O . ARG A 1 82 ? 14.361 6.435 -9.484 1.00 92.12 82 ARG A O 1
ATOM 643 N N . GLU A 1 83 ? 13.567 5.504 -11.356 1.00 93.75 83 GLU A N 1
ATOM 644 C CA . GLU A 1 83 ? 14.339 6.355 -12.269 1.00 93.75 83 GLU A CA 1
ATOM 645 C C . GLU A 1 83 ? 13.869 7.810 -12.220 1.00 93.75 83 GLU A C 1
ATOM 647 O O . GLU A 1 83 ? 14.699 8.713 -12.121 1.00 93.75 83 GLU A O 1
ATOM 652 N N . ALA A 1 84 ? 12.555 8.046 -12.228 1.00 92.56 84 ALA A N 1
ATOM 653 C CA . ALA A 1 84 ? 11.990 9.386 -12.108 1.00 92.56 84 ALA A CA 1
ATOM 654 C C . ALA A 1 84 ? 12.302 10.026 -10.744 1.00 92.56 84 ALA A C 1
ATOM 656 O O . ALA A 1 84 ? 12.704 11.186 -10.686 1.00 92.56 84 ALA A O 1
ATOM 657 N N . GLU A 1 85 ? 12.172 9.272 -9.650 1.00 93.12 85 GLU A N 1
ATOM 658 C CA . GLU A 1 85 ? 12.524 9.720 -8.299 1.00 93.12 85 GLU A CA 1
ATOM 659 C C . GLU A 1 85 ? 14.011 10.069 -8.187 1.00 93.12 85 GLU A C 1
ATOM 661 O O . GLU A 1 85 ? 14.358 11.074 -7.568 1.00 93.12 85 GLU A O 1
ATOM 666 N N . ARG A 1 86 ? 14.901 9.281 -8.805 1.00 91.81 86 ARG A N 1
ATOM 667 C CA . ARG A 1 86 ? 16.331 9.615 -8.885 1.00 91.81 86 ARG A CA 1
ATOM 668 C C . ARG A 1 86 ? 16.559 10.889 -9.682 1.00 91.81 86 ARG A C 1
ATOM 670 O O . ARG A 1 86 ? 17.223 11.776 -9.175 1.00 91.81 86 ARG A O 1
ATOM 677 N N . ALA A 1 87 ? 15.951 11.030 -10.859 1.00 90.62 87 ALA A N 1
ATOM 678 C CA . ALA A 1 87 ? 16.110 12.224 -11.687 1.00 90.62 87 ALA A CA 1
ATOM 679 C C . ALA A 1 87 ? 15.671 13.516 -10.970 1.00 90.62 87 ALA A C 1
ATOM 681 O O . ALA A 1 87 ? 16.342 14.535 -11.098 1.00 90.62 87 ALA A O 1
ATOM 682 N N . VAL A 1 88 ? 14.585 13.471 -10.187 1.00 88.81 88 VAL A N 1
ATOM 683 C CA . VAL A 1 88 ? 14.127 14.611 -9.368 1.00 88.81 88 VAL A CA 1
ATOM 684 C C . VAL A 1 88 ? 15.090 14.911 -8.216 1.00 88.81 88 VAL A C 1
ATOM 686 O O . VAL A 1 88 ? 15.304 16.075 -7.894 1.00 88.81 88 VA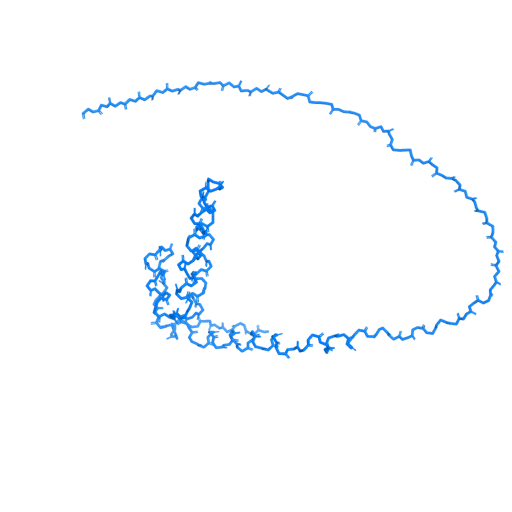L A O 1
ATOM 689 N N . ASN A 1 89 ? 15.666 13.882 -7.590 1.00 84.44 89 ASN A N 1
ATOM 690 C CA . ASN A 1 89 ? 16.618 14.060 -6.490 1.00 84.44 89 ASN A CA 1
ATOM 691 C C . ASN A 1 89 ? 18.036 14.438 -6.964 1.00 84.44 89 ASN A C 1
ATOM 693 O O . ASN A 1 89 ? 18.776 15.054 -6.200 1.00 84.44 89 ASN A O 1
ATOM 697 N N . ASP A 1 90 ? 18.406 14.084 -8.197 1.00 79.88 90 ASP A N 1
ATOM 698 C CA . ASP A 1 90 ? 19.707 14.376 -8.812 1.00 79.88 90 ASP A CA 1
ATOM 699 C C . ASP A 1 90 ? 19.771 15.793 -9.421 1.00 79.88 90 ASP A C 1
ATOM 701 O O . ASP A 1 90 ? 20.867 16.305 -9.668 1.00 79.88 90 ASP A O 1
ATOM 705 N N . GLU A 1 91 ? 18.632 16.460 -9.657 1.00 62.00 91 GLU A N 1
ATOM 706 C CA . GLU A 1 91 ? 18.609 17.866 -10.076 1.00 62.00 91 GLU A CA 1
ATOM 707 C C . GLU A 1 91 ? 19.058 18.756 -8.899 1.00 62.00 91 GLU A C 1
ATOM 709 O O . GLU A 1 91 ? 18.285 19.110 -8.012 1.00 62.00 91 GLU A O 1
ATOM 714 N N . ASP A 1 92 ? 20.357 19.080 -8.878 1.00 57.47 92 ASP A N 1
ATOM 715 C CA . ASP A 1 92 ? 21.018 19.901 -7.860 1.00 57.47 92 ASP A CA 1
ATOM 716 C C . ASP A 1 92 ? 20.197 21.172 -7.536 1.00 57.47 92 ASP A C 1
ATOM 718 O O . ASP A 1 92 ? 20.030 22.026 -8.423 1.00 57.47 92 ASP A O 1
ATOM 722 N N . PRO A 1 93 ? 19.737 21.371 -6.280 1.00 54.88 93 PRO A N 1
ATOM 723 C CA . PRO A 1 93 ? 18.974 22.556 -5.884 1.00 54.88 93 PRO A CA 1
ATOM 724 C C . PRO A 1 93 ? 19.746 23.874 -6.084 1.00 54.88 93 PRO A C 1
ATOM 726 O O . PRO A 1 93 ? 19.137 24.945 -6.110 1.00 54.88 93 PRO A O 1
ATOM 729 N N . VAL A 1 94 ? 21.070 23.832 -6.280 1.00 54.41 94 VAL A N 1
ATOM 730 C CA . VAL A 1 94 ? 21.908 25.005 -6.586 1.00 54.41 94 VAL A CA 1
ATOM 731 C C . VAL A 1 94 ? 21.827 25.419 -8.063 1.00 54.41 94 VAL A C 1
ATOM 733 O O . VAL A 1 94 ? 22.064 26.582 -8.401 1.00 54.41 94 VAL A O 1
ATOM 736 N N . SER A 1 95 ? 21.443 24.518 -8.967 1.00 50.72 95 SER A N 1
ATOM 737 C CA . SER A 1 95 ? 21.396 24.799 -10.408 1.00 50.72 95 SER A CA 1
ATOM 738 C C . SER A 1 95 ? 20.087 25.460 -10.872 1.00 50.72 95 SER A C 1
ATOM 740 O O . SER A 1 95 ? 20.082 26.171 -11.882 1.00 50.72 95 SER A O 1
ATOM 742 N N . ALA A 1 96 ? 19.006 25.351 -10.088 1.00 52.19 96 ALA A N 1
ATOM 743 C CA . ALA A 1 96 ? 17.735 26.039 -10.342 1.00 52.19 96 ALA A CA 1
ATOM 744 C C . ALA A 1 96 ? 17.787 27.557 -10.058 1.00 52.19 96 ALA A C 1
ATOM 746 O O . ALA A 1 96 ? 17.063 28.324 -10.693 1.00 52.19 96 ALA A O 1
ATOM 747 N N . VAL A 1 97 ? 18.693 28.021 -9.183 1.00 53.62 97 VAL A N 1
ATOM 748 C CA . VAL A 1 97 ? 18.859 29.453 -8.848 1.00 53.62 97 VAL A CA 1
ATOM 749 C C . VAL A 1 97 ? 19.425 30.290 -10.005 1.00 53.62 97 VAL A C 1
ATOM 751 O O . VAL A 1 97 ? 19.235 31.502 -10.026 1.00 53.62 97 VAL A O 1
ATOM 754 N N . ARG A 1 98 ? 20.067 29.680 -11.013 1.00 52.06 98 ARG A N 1
ATOM 755 C CA . ARG A 1 98 ? 20.626 30.421 -12.162 1.00 52.06 98 ARG A CA 1
ATOM 756 C C . ARG A 1 98 ? 19.671 30.613 -13.341 1.00 52.06 98 ARG A C 1
ATOM 758 O O . ARG A 1 98 ? 20.025 31.320 -14.278 1.00 52.06 98 ARG A O 1
ATOM 765 N N . ARG A 1 99 ? 18.478 30.006 -13.340 1.00 47.28 99 ARG A N 1
ATOM 766 C CA . ARG A 1 99 ? 17.540 30.123 -14.480 1.00 47.28 99 ARG A CA 1
ATOM 767 C C . ARG A 1 99 ? 16.539 31.277 -14.342 1.00 47.28 99 ARG A C 1
ATOM 769 O O . ARG A 1 99 ? 15.752 31.512 -15.253 1.00 47.28 99 ARG A O 1
ATOM 776 N N . SER A 1 100 ? 16.595 32.022 -13.243 1.00 48.56 100 SER A N 1
ATOM 777 C CA . SER A 1 100 ? 15.801 33.231 -13.023 1.00 48.56 100 SER A CA 1
ATOM 778 C C . SER A 1 100 ? 16.695 34.428 -12.700 1.00 48.56 100 SER A C 1
ATOM 780 O O . SER A 1 100 ? 16.536 35.053 -11.656 1.00 48.56 100 SER A O 1
ATOM 782 N N . GLU A 1 101 ? 17.633 34.763 -13.587 1.00 48.38 101 GLU A N 1
ATOM 783 C CA . GLU A 1 101 ? 18.044 36.163 -13.712 1.00 48.38 101 GLU A CA 1
ATOM 784 C C . GLU A 1 101 ? 17.011 36.861 -14.611 1.00 48.38 101 GLU A C 1
ATOM 786 O O . GLU A 1 101 ? 16.876 36.507 -15.787 1.00 48.38 101 GLU A O 1
ATOM 791 N N . PRO A 1 102 ? 16.224 37.820 -14.092 1.00 54.62 102 PRO A N 1
ATOM 792 C CA . PRO A 1 102 ? 15.488 38.725 -14.958 1.00 54.62 102 PRO A CA 1
ATOM 793 C C . PRO A 1 102 ? 16.525 39.531 -15.754 1.00 54.62 102 PRO A C 1
ATOM 795 O O . PRO A 1 102 ? 17.512 39.963 -15.156 1.00 54.62 102 PRO A O 1
ATOM 798 N N . PRO A 1 103 ? 16.338 39.777 -17.064 1.00 50.59 103 PRO A N 1
ATOM 799 C CA . PRO A 1 103 ? 17.265 40.624 -17.801 1.00 50.59 103 PRO A CA 1
ATOM 800 C C . PRO A 1 103 ? 17.331 41.989 -17.116 1.00 50.59 103 PRO A C 1
ATOM 802 O O . PRO A 1 103 ? 16.285 42.590 -16.848 1.00 50.59 103 PRO A O 1
ATOM 805 N N . GLU A 1 104 ? 18.549 42.445 -16.813 1.00 52.12 104 GLU A N 1
ATOM 806 C CA . GLU A 1 104 ? 18.825 43.749 -16.221 1.00 52.12 104 GLU A CA 1
ATOM 807 C C . GLU A 1 104 ? 18.051 44.833 -16.984 1.00 52.12 104 GLU A C 1
ATOM 809 O O . GLU A 1 104 ? 18.424 45.261 -18.079 1.00 52.12 104 GLU A O 1
ATOM 814 N N . ARG A 1 105 ? 16.929 45.294 -16.418 1.00 54.81 105 ARG A N 1
ATOM 815 C CA . ARG A 1 105 ? 16.350 46.563 -16.842 1.00 54.81 105 ARG A CA 1
ATOM 816 C C . ARG A 1 105 ? 17.287 47.631 -16.324 1.00 54.81 105 ARG A C 1
ATOM 818 O O . ARG A 1 105 ? 17.317 47.903 -15.128 1.00 54.81 105 ARG A O 1
ATOM 825 N N . SER A 1 106 ? 18.032 48.214 -17.255 1.00 43.00 106 SER A N 1
ATOM 826 C CA . SER A 1 106 ? 18.752 49.468 -17.089 1.00 43.00 106 SER A CA 1
ATOM 827 C C . SER A 1 106 ? 17.846 50.488 -16.386 1.00 43.00 106 SER A C 1
ATOM 829 O O . SER A 1 106 ? 16.916 51.043 -16.974 1.00 43.00 106 SER A O 1
ATOM 831 N N . CYS A 1 107 ? 18.071 50.674 -15.087 1.00 42.81 107 CYS A N 1
ATOM 832 C CA . CYS A 1 107 ? 17.537 51.796 -14.335 1.00 42.81 107 CYS A CA 1
ATOM 833 C C . CYS A 1 107 ? 18.416 53.002 -14.659 1.00 42.81 107 CYS A C 1
ATOM 835 O O . CYS A 1 107 ? 19.396 53.270 -13.966 1.00 42.81 107 CYS A O 1
ATOM 837 N N . GLU A 1 108 ? 18.080 53.732 -15.720 1.00 50.28 108 GLU A N 1
ATOM 838 C CA . GLU A 1 108 ? 18.603 55.085 -15.875 1.00 50.28 108 GLU A CA 1
ATOM 839 C C . GLU A 1 108 ? 18.071 55.964 -14.728 1.00 50.28 108 GLU A C 1
ATOM 841 O O . GLU A 1 108 ? 16.864 55.963 -14.446 1.00 50.28 108 GLU A O 1
ATOM 846 N N . PRO A 1 109 ? 18.933 56.734 -14.043 1.00 51.00 109 PRO A N 1
ATOM 847 C CA . PRO A 1 109 ? 18.494 57.615 -12.977 1.00 51.00 109 PRO A CA 1
ATOM 848 C C . PRO A 1 109 ? 17.766 58.819 -13.581 1.00 51.00 109 PRO A C 1
ATOM 850 O O . PRO A 1 109 ? 18.377 59.747 -14.109 1.00 51.00 109 PRO A O 1
ATOM 853 N N . ARG A 1 110 ? 16.432 58.828 -13.477 1.00 50.28 110 ARG A N 1
ATOM 854 C CA . ARG A 1 110 ? 15.623 60.006 -13.801 1.00 50.28 110 ARG A CA 1
ATOM 855 C C . ARG A 1 110 ? 15.833 61.056 -12.707 1.00 50.28 110 ARG A C 1
ATOM 857 O O . ARG A 1 110 ? 15.260 60.985 -11.622 1.00 50.28 110 ARG A O 1
ATOM 864 N N . THR A 1 111 ? 16.689 62.025 -12.997 1.00 53.16 111 THR A N 1
ATOM 865 C CA . THR A 1 111 ? 16.943 63.209 -12.180 1.00 53.16 111 THR A CA 1
ATOM 866 C C . THR A 1 111 ? 15.679 64.066 -12.041 1.00 53.16 111 THR A C 1
ATOM 868 O O . THR A 1 111 ? 15.176 64.633 -13.002 1.00 53.16 111 THR A O 1
ATOM 871 N N . GLY A 1 112 ? 15.178 64.137 -10.805 1.00 44.84 112 GLY A N 1
ATOM 872 C CA . GLY A 1 112 ? 14.550 65.291 -10.152 1.00 44.84 112 GLY A CA 1
ATOM 873 C C . GLY A 1 112 ? 13.425 66.073 -10.846 1.00 44.84 112 GLY A C 1
ATOM 874 O O . GLY A 1 112 ? 13.675 66.907 -11.711 1.00 44.84 112 GLY A O 1
ATOM 875 N N . ARG A 1 113 ? 12.226 66.025 -10.246 1.00 44.06 113 ARG A N 1
ATOM 876 C CA . ARG A 1 113 ? 11.556 67.245 -9.741 1.00 44.06 113 ARG A CA 1
ATOM 877 C C . ARG A 1 113 ? 10.461 66.911 -8.711 1.00 44.06 113 ARG A C 1
ATOM 879 O O . ARG A 1 113 ? 9.706 65.972 -8.946 1.00 44.06 113 ARG A O 1
ATOM 886 N N . PRO A 1 114 ? 10.353 67.657 -7.593 1.00 54.88 114 PRO A N 1
ATOM 887 C CA . PRO A 1 114 ? 9.337 67.428 -6.572 1.00 54.88 114 PRO A CA 1
ATOM 888 C C . PRO A 1 114 ? 8.050 68.202 -6.887 1.00 54.88 114 PRO A C 1
ATOM 890 O O . PRO A 1 114 ? 8.099 69.300 -7.445 1.00 54.88 114 PRO A O 1
ATOM 893 N N . GLY A 1 115 ? 6.902 67.652 -6.488 1.00 40.12 115 GLY A N 1
ATOM 894 C CA . GLY A 1 115 ? 5.616 68.327 -6.631 1.00 40.12 115 GLY A CA 1
ATOM 895 C C . GLY A 1 115 ? 4.462 67.642 -5.898 1.00 40.12 115 GLY A C 1
ATOM 896 O O . GLY A 1 115 ? 3.808 66.783 -6.467 1.00 40.12 115 GLY A O 1
ATOM 897 N N . VAL A 1 116 ? 4.192 68.141 -4.686 1.00 46.47 116 VAL A N 1
ATOM 898 C CA . VAL A 1 116 ? 2.850 68.483 -4.165 1.00 46.47 116 VAL A CA 1
ATOM 899 C C . VAL A 1 116 ? 1.899 67.373 -3.659 1.00 46.47 116 VAL A C 1
ATOM 901 O O . VAL A 1 116 ? 1.294 66.617 -4.408 1.00 46.47 116 VAL A O 1
ATOM 904 N N . SER A 1 117 ? 1.701 67.469 -2.336 1.00 46.81 117 SER A N 1
ATOM 905 C CA . SER A 1 117 ? 0.461 67.384 -1.543 1.00 46.81 117 SER A CA 1
ATOM 906 C C . SER A 1 117 ? -0.239 66.047 -1.289 1.00 46.81 117 SER A C 1
ATOM 908 O O . SER A 1 117 ? -0.960 65.505 -2.118 1.00 46.81 117 SER A O 1
ATOM 910 N N . GLU A 1 118 ? -0.140 65.633 -0.019 1.00 50.00 118 GLU A N 1
ATOM 911 C CA . GLU A 1 118 ? -1.269 65.574 0.925 1.00 50.00 118 GLU A CA 1
ATOM 912 C C . GLU A 1 118 ? -2.664 65.443 0.307 1.00 50.00 118 GLU A C 1
ATOM 914 O O . GLU A 1 118 ? -3.181 66.411 -0.243 1.00 50.00 118 GLU A O 1
ATOM 919 N N . ARG A 1 119 ? -3.338 64.319 0.579 1.00 50.53 119 ARG A N 1
ATOM 920 C CA . ARG A 1 119 ? -4.671 64.358 1.195 1.00 50.53 119 ARG A CA 1
ATOM 921 C C . ARG A 1 119 ? -4.966 63.091 1.999 1.00 50.53 119 ARG A C 1
ATOM 923 O O . ARG A 1 119 ? -5.094 61.989 1.483 1.00 50.53 119 ARG A O 1
ATOM 930 N N . HIS A 1 120 ? -5.101 63.341 3.294 1.00 50.41 120 HIS A N 1
ATOM 931 C CA . HIS A 1 120 ? -5.900 62.625 4.276 1.00 50.41 120 HIS A CA 1
ATOM 932 C C . HIS A 1 120 ? -7.218 62.064 3.703 1.00 50.41 120 HIS A C 1
ATOM 934 O O . HIS A 1 120 ? -8.001 62.807 3.114 1.00 50.41 120 HIS A O 1
ATOM 940 N N . GLY A 1 121 ? -7.504 60.791 3.980 1.00 43.84 121 GLY A N 1
ATOM 941 C CA . GLY A 1 121 ? -8.789 60.151 3.695 1.00 43.84 121 GLY A CA 1
ATOM 942 C C . GLY A 1 121 ? -9.023 58.981 4.643 1.00 43.84 121 GLY A C 1
ATOM 943 O O . GLY A 1 121 ? -8.713 57.842 4.324 1.00 43.84 121 GLY A O 1
ATOM 944 N N . LYS A 1 122 ? -9.531 59.289 5.837 1.00 55.66 122 LYS A N 1
ATOM 945 C CA . LYS A 1 122 ? -9.994 58.324 6.843 1.00 55.66 122 LYS A CA 1
ATOM 946 C C . LYS A 1 122 ? -11.408 57.913 6.454 1.00 55.66 122 LYS A C 1
ATOM 948 O O . LYS A 1 122 ? -12.282 58.772 6.453 1.00 55.66 122 LYS A O 1
ATOM 953 N N . HIS A 1 123 ? -11.615 56.660 6.078 1.00 51.50 123 HIS A N 1
ATOM 954 C CA . HIS A 1 123 ? -12.918 55.988 6.031 1.00 51.50 123 HIS A CA 1
ATOM 955 C C . HIS A 1 123 ? -12.635 54.635 6.709 1.00 51.50 123 HIS A C 1
ATOM 957 O O . HIS A 1 123 ? -11.801 53.884 6.220 1.00 51.50 123 HIS A O 1
ATOM 963 N N . GLY A 1 124 ? -13.082 54.356 7.931 1.00 39.38 124 GLY A N 1
ATOM 964 C CA . GLY A 1 124 ? -14.468 54.453 8.375 1.00 39.38 124 GLY A CA 1
ATOM 965 C C . GLY A 1 124 ? -15.158 53.146 7.992 1.00 39.38 124 GLY A C 1
ATOM 966 O O . GLY A 1 124 ? -15.894 53.124 7.015 1.00 39.38 124 GLY A O 1
ATOM 967 N N . PHE A 1 125 ? -14.834 52.055 8.693 1.00 38.28 125 PHE A N 1
ATOM 968 C CA . PHE A 1 125 ? -15.535 50.775 8.576 1.00 38.28 125 PHE A CA 1
ATOM 969 C C . PHE A 1 125 ? -15.962 50.339 9.979 1.00 38.28 125 PHE A C 1
ATOM 971 O O . PHE A 1 125 ? -15.369 49.458 10.587 1.00 38.28 125 PHE A O 1
ATOM 978 N N . ASP A 1 126 ? -16.963 51.047 10.487 1.00 47.97 126 ASP A N 1
ATOM 979 C CA . ASP A 1 126 ? -17.846 50.620 11.564 1.00 47.97 126 ASP A CA 1
ATOM 980 C C . ASP A 1 126 ? -19.256 50.793 11.001 1.00 47.97 126 ASP A C 1
ATOM 982 O O . ASP A 1 126 ? -19.684 51.929 10.829 1.00 47.97 126 ASP A O 1
ATOM 986 N N . ASP A 1 127 ? -19.913 49.695 10.615 1.00 44.94 127 ASP A N 1
ATOM 987 C CA . ASP A 1 127 ? -21.368 49.512 10.739 1.00 44.94 127 ASP A CA 1
ATOM 988 C C . ASP A 1 127 ? -21.796 48.166 10.122 1.00 44.94 127 ASP A C 1
ATOM 990 O O . ASP A 1 127 ? -21.946 48.034 8.908 1.00 44.94 127 ASP A O 1
ATOM 994 N N . LEU A 1 128 ? -21.988 47.139 10.956 1.00 53.38 128 LEU A N 1
ATOM 995 C CA . LEU A 1 128 ? -23.338 46.661 11.294 1.00 53.38 128 LEU A CA 1
ATOM 996 C C . LEU A 1 128 ? -23.299 45.389 12.178 1.00 53.38 128 LEU A C 1
ATOM 998 O O . LEU A 1 128 ? -22.487 44.491 11.943 1.00 53.38 128 LEU A O 1
ATOM 1002 N N . PRO A 1 129 ? -24.199 45.291 13.177 1.00 52.12 129 PRO A N 1
ATOM 1003 C CA . PRO A 1 129 ? -24.298 44.202 14.146 1.00 52.12 129 PRO A CA 1
ATOM 1004 C C . PRO A 1 129 ? -25.372 43.162 13.765 1.00 52.12 129 PRO A C 1
ATOM 1006 O O . PRO A 1 129 ? -26.307 43.460 13.024 1.00 52.12 129 PRO A O 1
ATOM 1009 N N . GLY A 1 130 ? -25.315 41.965 14.356 1.00 38.47 130 GLY A N 1
ATOM 1010 C CA . GLY A 1 130 ? -26.436 41.015 14.308 1.00 38.47 130 GLY A CA 1
ATOM 1011 C C . GLY A 1 130 ? -26.162 39.711 15.054 1.00 38.47 130 GLY A C 1
ATOM 1012 O O . GLY A 1 130 ? -25.516 38.821 14.515 1.00 38.47 130 GLY A O 1
ATOM 1013 N N . GLY A 1 131 ? -26.624 39.628 16.305 1.00 37.03 131 GLY A N 1
ATOM 1014 C CA . GLY A 1 131 ? -26.454 38.486 17.206 1.00 37.03 131 GLY A CA 1
ATOM 1015 C C . GLY A 1 131 ? -27.346 37.262 16.935 1.00 37.03 131 GLY A C 1
ATOM 1016 O O . GLY A 1 131 ? -28.270 37.298 16.127 1.00 37.03 131 GLY A O 1
ATOM 1017 N N . LEU A 1 132 ? -27.002 36.195 17.667 1.00 48.31 132 LEU A N 1
ATOM 1018 C CA . LEU A 1 132 ? -27.592 34.843 17.774 1.00 48.31 132 LEU A CA 1
ATOM 1019 C C . LEU A 1 132 ? -29.022 34.855 18.388 1.00 48.31 132 LEU A C 1
ATOM 1021 O O . LEU A 1 132 ? -29.429 35.909 18.885 1.00 48.31 132 LEU A O 1
ATOM 1025 N N . PRO A 1 133 ? -29.801 33.743 18.376 1.00 51.69 133 PRO A N 1
ATOM 1026 C CA . PRO A 1 133 ? -29.617 32.581 19.288 1.00 51.69 133 PRO A CA 1
ATOM 1027 C C . PRO A 1 133 ? -29.775 31.211 18.573 1.00 51.69 133 PRO A C 1
ATOM 1029 O O . PRO A 1 133 ? -30.300 31.138 17.467 1.00 51.69 133 PRO A O 1
ATOM 1032 N N . GLU A 1 134 ? -29.133 30.121 18.999 1.00 49.03 134 GLU A N 1
ATOM 1033 C CA . GLU A 1 134 ? -29.406 29.235 20.156 1.00 49.03 134 GLU A CA 1
ATOM 1034 C C . GLU A 1 134 ? -30.751 28.468 20.102 1.00 49.03 134 GLU A C 1
ATOM 1036 O O . GLU A 1 134 ? -31.811 29.067 19.974 1.00 49.03 134 GLU A O 1
ATOM 1041 N N . GLU A 1 135 ? -30.637 27.137 20.238 1.00 50.19 135 GLU A N 1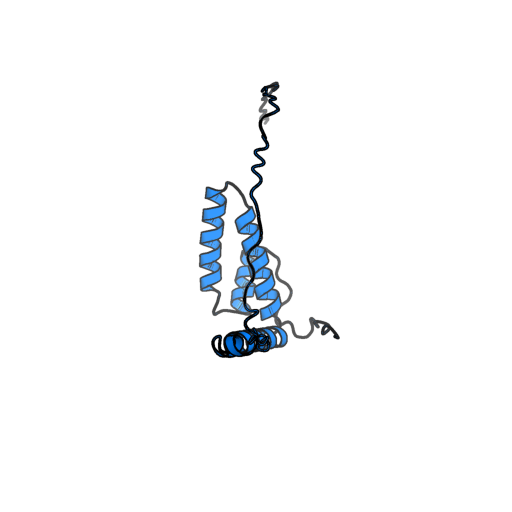
ATOM 1042 C CA . GLU A 1 135 ? -31.650 26.127 20.603 1.00 50.19 135 GLU A CA 1
ATOM 1043 C C . GLU A 1 135 ? -32.925 25.950 19.759 1.00 50.19 135 GLU A C 1
ATOM 1045 O O . GLU A 1 135 ? -33.826 26.773 19.813 1.00 50.19 135 GLU A O 1
ATOM 1050 N N . VAL A 1 136 ? -33.077 24.757 19.151 1.00 53.31 136 VAL A N 1
ATOM 1051 C CA . VAL A 1 136 ? -34.208 23.842 19.440 1.00 53.31 136 VAL A CA 1
ATOM 1052 C C . VAL A 1 136 ? -33.753 22.388 19.209 1.00 53.31 136 VAL A C 1
ATOM 1054 O O . VAL A 1 136 ? -33.744 21.892 18.083 1.00 53.31 136 VAL A O 1
ATOM 1057 N N . LEU A 1 137 ? -33.408 21.680 20.288 1.00 54.81 137 LEU A N 1
ATOM 1058 C CA . LEU A 1 137 ? -33.636 20.232 20.377 1.00 54.81 137 LEU A CA 1
ATOM 1059 C C . LEU A 1 137 ? -35.138 19.997 20.606 1.00 54.81 137 LEU A C 1
ATOM 1061 O O . LEU A 1 137 ? -35.791 20.784 21.294 1.00 54.81 137 LEU A O 1
ATOM 1065 N N . PRO A 1 138 ? -35.675 18.860 20.150 1.00 55.41 138 PRO A N 1
ATOM 1066 C CA . PRO A 1 138 ? -36.326 18.023 21.143 1.00 55.41 138 PRO A CA 1
ATOM 1067 C C . PRO A 1 138 ? -35.915 16.554 21.080 1.00 55.41 138 PRO A C 1
ATOM 1069 O O . PRO A 1 138 ? -35.556 15.984 20.052 1.00 55.41 138 PRO A O 1
ATOM 1072 N N . ALA A 1 139 ? -35.989 16.000 22.281 1.00 47.72 139 ALA A N 1
ATOM 1073 C CA . ALA A 1 139 ? -35.674 14.664 22.727 1.00 47.72 139 ALA A CA 1
ATOM 1074 C C . ALA A 1 139 ? -36.625 13.560 22.214 1.00 47.72 139 ALA A C 1
ATOM 1076 O O . ALA A 1 139 ? -37.676 13.826 21.634 1.00 47.72 139 ALA A O 1
ATOM 1077 N N . LEU A 1 140 ? -36.283 12.343 22.666 1.00 47.69 140 LEU A N 1
ATOM 1078 C CA . LEU A 1 140 ? -37.087 11.118 22.819 1.00 47.69 140 LEU A CA 1
ATOM 1079 C C . LEU A 1 140 ? -36.977 10.130 21.633 1.00 47.69 140 LEU A C 1
ATOM 1081 O O . LEU A 1 140 ? -37.201 10.489 20.491 1.00 47.69 140 LEU A O 1
ATOM 1085 N N . GLY A 1 141 ? -36.650 8.851 21.824 1.00 45.53 141 GLY A N 1
ATOM 1086 C CA . GLY A 1 141 ? -36.546 8.109 23.070 1.00 45.53 141 GLY A CA 1
ATOM 1087 C C . GLY A 1 141 ? -35.947 6.712 22.896 1.00 45.53 141 GLY A C 1
ATOM 1088 O O . GLY A 1 141 ? -36.003 6.083 21.843 1.00 45.53 141 GLY A O 1
ATOM 1089 N N . THR A 1 142 ? -35.365 6.266 23.999 1.00 52.12 142 THR A N 1
ATOM 1090 C CA . THR A 1 142 ? -34.916 4.917 24.321 1.00 52.12 142 THR A CA 1
ATOM 1091 C C . THR A 1 142 ? -36.066 3.909 24.273 1.00 52.12 142 THR A C 1
ATOM 1093 O O . THR A 1 142 ? -37.097 4.146 24.895 1.00 52.12 142 THR A O 1
ATOM 1096 N N . ALA A 1 143 ? -35.846 2.739 23.672 1.00 54.41 143 ALA A N 1
ATOM 1097 C CA . ALA A 1 143 ? -36.358 1.476 24.205 1.00 54.41 143 ALA A CA 1
ATOM 1098 C C . ALA A 1 143 ? -35.545 0.298 23.658 1.00 54.41 143 ALA A C 1
ATOM 1100 O O . ALA A 1 143 ? -35.571 -0.026 22.474 1.00 54.41 143 ALA A O 1
ATOM 1101 N N . VAL A 1 144 ? -34.813 -0.324 24.575 1.00 49.44 144 VAL A N 1
ATOM 1102 C CA . VAL A 1 144 ? -34.195 -1.639 24.446 1.00 49.44 144 VAL A CA 1
ATOM 1103 C C . VAL A 1 144 ? -35.303 -2.703 24.451 1.00 49.44 144 VAL A C 1
ATOM 1105 O O . VAL A 1 144 ? -36.321 -2.541 25.126 1.00 49.44 144 VAL A O 1
ATOM 1108 N N . THR A 1 145 ? -35.117 -3.819 23.752 1.00 56.19 145 THR A N 1
ATOM 1109 C CA . THR A 1 145 ? -35.927 -5.031 23.963 1.00 56.19 145 THR A CA 1
ATOM 1110 C C . THR A 1 145 ? -35.046 -6.256 23.734 1.00 56.19 145 THR A C 1
ATOM 1112 O O . THR A 1 145 ? -34.502 -6.391 22.640 1.00 56.19 145 THR A O 1
ATOM 1115 N N . PRO A 1 146 ? -34.885 -7.155 24.717 1.00 60.97 146 PRO A N 1
ATOM 1116 C CA . PRO A 1 146 ? -34.411 -8.506 24.469 1.00 60.97 146 PRO A CA 1
ATOM 1117 C C . PRO A 1 146 ? -35.569 -9.507 24.609 1.00 60.97 146 PRO A C 1
ATOM 1119 O O . PRO A 1 146 ? -36.363 -9.431 25.544 1.00 60.97 146 PRO A O 1
ATOM 1122 N N . GLY A 1 147 ? -35.644 -10.469 2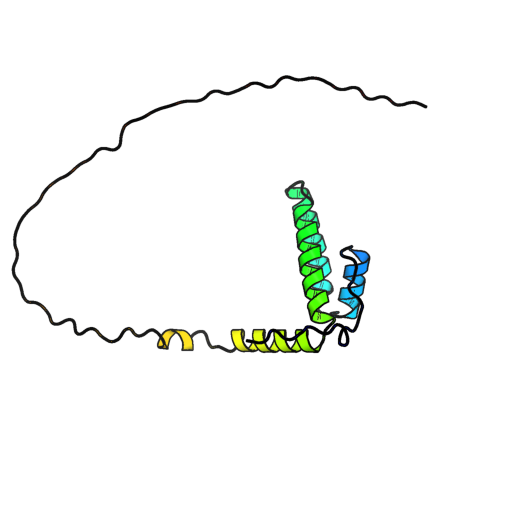3.695 1.00 58.09 147 GLY A N 1
ATOM 1123 C CA . GLY A 1 147 ? -36.486 -11.662 23.804 1.00 58.09 147 GLY A CA 1
ATOM 1124 C C . GLY A 1 147 ? -36.095 -12.637 22.693 1.00 58.09 147 GLY A C 1
ATOM 1125 O O . GLY A 1 147 ? -35.927 -12.202 21.558 1.00 58.09 147 GLY A O 1
ATOM 1126 N N . GLY A 1 148 ? -35.864 -13.923 22.932 1.00 52.31 148 GLY A N 1
ATOM 1127 C CA . GLY A 1 148 ? -35.883 -14.740 24.146 1.00 52.31 148 GLY A CA 1
ATOM 1128 C C . GLY A 1 148 ? -35.213 -16.080 23.847 1.00 52.31 148 GLY A C 1
ATOM 1129 O O . GLY A 1 148 ? -34.705 -16.235 22.712 1.00 52.31 148 GLY A O 1
#